Protein AF-A0A2V9CCP1-F1 (afdb_monomer)

Nearest PDB structures (foldseek):
  1hlv-assembly1_A  TM=4.688E-01  e=8.909E+00  Homo sapiens

Structure (mmCIF, N/CA/C/O backbone):
data_AF-A0A2V9CCP1-F1
#
_entry.id   AF-A0A2V9CCP1-F1
#
loop_
_atom_site.group_PDB
_atom_site.id
_atom_site.type_symbol
_atom_site.label_atom_id
_atom_site.label_alt_id
_atom_site.label_comp_id
_atom_site.label_asym_id
_atom_site.label_entity_id
_atom_site.label_seq_id
_atom_site.pdbx_PDB_ins_code
_atom_site.Cartn_x
_atom_site.Cartn_y
_atom_site.Cartn_z
_atom_site.occupancy
_atom_site.B_iso_or_equiv
_atom_site.auth_seq_id
_atom_site.auth_comp_id
_atom_site.auth_asym_id
_atom_site.auth_atom_id
_atom_site.pdbx_PDB_model_num
ATOM 1 N N . MET A 1 1 ? -14.918 -1.434 5.070 1.00 57.84 1 MET A N 1
ATOM 2 C CA . MET A 1 1 ? -14.985 0.044 5.181 1.00 57.84 1 MET A CA 1
ATOM 3 C C . MET A 1 1 ? -15.675 0.581 6.435 1.00 57.84 1 MET A C 1
ATOM 5 O O . MET A 1 1 ? -15.021 1.307 7.173 1.00 57.84 1 MET A O 1
ATOM 9 N N . ARG A 1 2 ? -16.944 0.237 6.738 1.00 59.59 2 ARG A N 1
ATOM 10 C CA . ARG A 1 2 ? -17.697 0.786 7.903 1.00 59.59 2 ARG A CA 1
ATOM 11 C C . ARG A 1 2 ? -16.982 0.688 9.264 1.00 59.59 2 ARG A C 1
ATOM 13 O O . ARG A 1 2 ? -17.251 1.486 10.151 1.00 59.59 2 ARG A O 1
ATOM 20 N N . HIS A 1 3 ? -16.082 -0.276 9.443 1.00 65.44 3 HIS A N 1
ATOM 21 C CA . HIS A 1 3 ? -15.312 -0.490 10.676 1.00 65.44 3 HIS A CA 1
ATOM 22 C C . HIS A 1 3 ? -14.123 0.473 10.861 1.00 65.44 3 HIS A C 1
ATOM 24 O O . HIS A 1 3 ? -13.705 0.679 11.999 1.00 65.44 3 HIS A O 1
ATOM 30 N N . LEU A 1 4 ? -13.588 1.068 9.784 1.00 61.97 4 LEU A N 1
ATOM 31 C CA . LEU A 1 4 ? -12.514 2.073 9.861 1.00 61.97 4 LEU A CA 1
ATOM 32 C C . LEU A 1 4 ? -13.071 3.447 10.254 1.00 61.97 4 LEU A C 1
ATOM 34 O O . LEU A 1 4 ? -12.486 4.125 11.087 1.00 61.97 4 LEU A O 1
ATOM 38 N N . LEU A 1 5 ? -14.260 3.792 9.750 1.00 67.56 5 LEU A N 1
ATOM 39 C CA . LEU A 1 5 ? -14.960 5.049 10.054 1.00 67.56 5 LEU A CA 1
ATOM 40 C C . LEU A 1 5 ? -15.377 5.189 11.527 1.00 67.56 5 LEU A C 1
ATOM 42 O O . LEU A 1 5 ? -15.605 6.291 12.007 1.00 67.56 5 LEU A O 1
ATOM 46 N N . LYS A 1 6 ? -15.485 4.071 12.253 1.00 75.38 6 LYS A N 1
ATOM 47 C CA . LYS A 1 6 ? -15.935 4.034 13.653 1.00 75.38 6 LYS A CA 1
ATOM 48 C C . LYS A 1 6 ? -14.795 4.127 14.672 1.00 75.38 6 LYS A C 1
ATOM 50 O O . LYS A 1 6 ? -15.055 4.085 15.872 1.00 75.38 6 LYS A O 1
ATOM 55 N N . LYS A 1 7 ? -13.531 4.184 14.232 1.00 78.19 7 LYS A N 1
ATOM 56 C CA . LYS A 1 7 ? -12.365 4.179 15.128 1.00 78.19 7 LYS A CA 1
ATOM 57 C C . LYS A 1 7 ? -11.610 5.511 15.059 1.00 78.19 7 LYS A C 1
ATOM 59 O O . LYS A 1 7 ? -11.357 5.998 13.963 1.00 78.19 7 LYS A O 1
ATOM 64 N N . PRO A 1 8 ? -11.179 6.070 16.207 1.00 82.75 8 PRO A N 1
ATOM 65 C CA . PRO A 1 8 ? -10.318 7.248 16.224 1.00 82.75 8 PRO A CA 1
ATOM 66 C 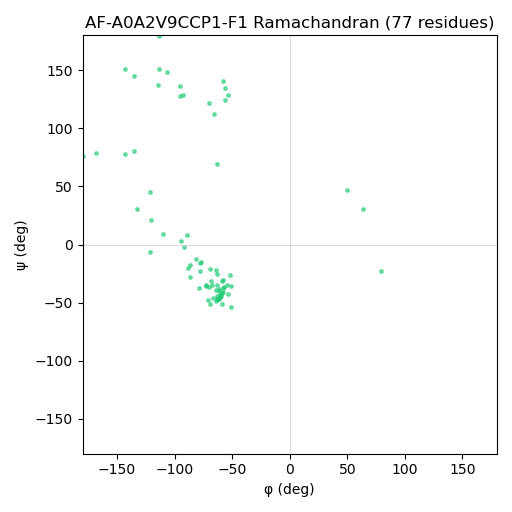C . PRO A 1 8 ? -9.022 7.008 15.450 1.00 82.75 8 PRO A C 1
ATOM 68 O O . PRO A 1 8 ? -8.402 5.950 15.601 1.00 82.75 8 PRO A O 1
ATOM 71 N N . ALA A 1 9 ? -8.563 8.020 14.708 1.00 82.06 9 ALA A N 1
ATOM 72 C CA . ALA A 1 9 ? -7.373 7.922 13.867 1.00 82.06 9 ALA A CA 1
ATOM 73 C C . ALA A 1 9 ? -6.133 7.433 14.635 1.00 82.06 9 ALA A C 1
ATOM 75 O O . ALA A 1 9 ? -5.450 6.514 14.191 1.00 82.06 9 ALA A O 1
ATOM 76 N N . LYS A 1 10 ? -5.918 7.945 15.856 1.00 84.75 10 LYS A N 1
ATOM 77 C CA . LYS A 1 10 ? -4.828 7.524 16.757 1.00 84.75 10 LYS A CA 1
ATOM 78 C C . LYS A 1 10 ? -4.848 6.023 17.083 1.00 84.75 10 LYS A C 1
ATOM 80 O O . LYS A 1 10 ? -3.793 5.407 17.193 1.00 84.75 10 LYS A O 1
ATOM 85 N N . LYS A 1 11 ? -6.034 5.414 17.233 1.00 85.38 11 LYS A N 1
ATOM 86 C CA . LYS A 1 11 ? -6.153 3.970 17.515 1.00 85.38 11 LYS A CA 1
ATOM 87 C C . LYS A 1 11 ? -5.811 3.126 16.289 1.00 85.38 11 LYS A C 1
ATOM 89 O O . LYS A 1 11 ? -5.257 2.044 16.444 1.00 85.38 11 LYS A O 1
ATOM 94 N N . ILE A 1 12 ? -6.148 3.602 15.092 1.00 83.94 12 ILE A N 1
ATOM 95 C CA . ILE A 1 12 ? -5.798 2.929 13.836 1.00 83.94 12 ILE A CA 1
ATOM 96 C C . ILE A 1 12 ? -4.290 3.062 13.593 1.00 83.94 12 ILE A C 1
ATOM 98 O O . ILE A 1 12 ? -3.637 2.048 13.377 1.00 83.94 12 ILE A O 1
ATOM 102 N N . ALA A 1 13 ? -3.741 4.271 13.742 1.00 87.44 13 ALA A N 1
ATOM 103 C CA . ALA A 1 13 ? -2.310 4.556 13.644 1.00 87.44 13 ALA A CA 1
ATOM 104 C C . ALA A 1 13 ? -1.483 3.626 14.533 1.00 87.44 13 ALA A C 1
ATOM 106 O O . ALA A 1 13 ? -0.641 2.891 14.034 1.00 87.44 13 ALA A O 1
ATOM 107 N N . LYS A 1 14 ? -1.819 3.553 15.828 1.00 89.62 14 LYS A N 1
ATOM 108 C CA . LYS A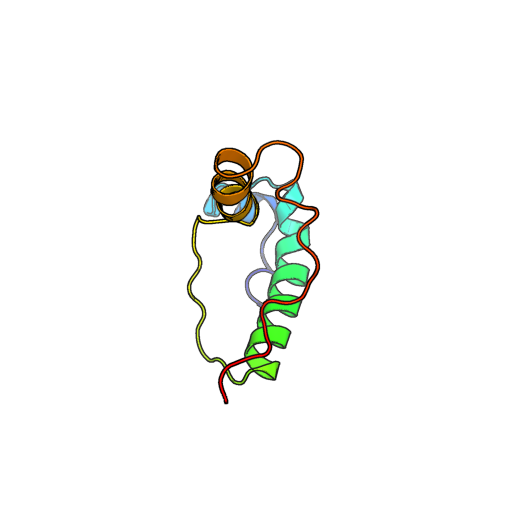 1 14 ? -1.135 2.667 16.779 1.00 89.62 14 LYS A CA 1
ATOM 109 C C . LYS A 1 14 ? -1.261 1.183 16.421 1.00 89.62 14 LYS A C 1
ATOM 111 O O . LYS A 1 14 ? -0.331 0.424 16.645 1.00 89.62 14 LYS A O 1
ATOM 116 N N . LYS A 1 15 ? -2.421 0.746 15.919 1.00 87.94 15 LYS A N 1
ATOM 117 C CA . LYS A 1 15 ? -2.661 -0.672 15.608 1.00 87.94 15 LYS A CA 1
ATOM 118 C C . LYS A 1 15 ? -1.845 -1.152 14.403 1.00 87.94 15 LYS A C 1
ATOM 120 O O . LYS A 1 15 ? -1.459 -2.314 14.377 1.00 87.94 15 LYS A O 1
ATOM 125 N N . TYR A 1 16 ? -1.668 -0.292 13.407 1.00 84.31 16 TYR A N 1
ATOM 126 C CA . TYR A 1 16 ? -1.058 -0.648 12.124 1.00 84.31 16 TYR A CA 1
ATOM 127 C C . TYR A 1 16 ? 0.329 -0.026 11.922 1.00 84.31 16 TYR A C 1
ATOM 129 O O . TYR A 1 16 ? 0.850 -0.103 10.818 1.00 84.31 16 TYR A O 1
ATOM 137 N N . ASP A 1 17 ? 0.891 0.590 12.966 1.00 89.31 17 ASP A N 1
ATOM 138 C CA . ASP A 1 17 ? 2.158 1.329 12.928 1.00 89.31 17 ASP A CA 1
ATOM 139 C C . ASP A 1 17 ? 2.228 2.340 11.769 1.00 89.31 17 ASP A C 1
ATOM 141 O O . ASP A 1 17 ? 3.163 2.395 10.976 1.00 89.31 17 ASP A O 1
ATOM 145 N N . LEU A 1 18 ? 1.153 3.118 11.627 1.00 87.25 18 LEU A N 1
ATOM 146 C CA . LEU A 1 18 ? 1.014 4.117 10.571 1.00 87.25 18 LEU A CA 1
ATOM 147 C C . LEU A 1 18 ? 1.169 5.523 11.135 1.00 87.25 18 LEU A C 1
ATOM 149 O O . LEU A 1 18 ? 0.700 5.823 12.235 1.00 87.25 18 LEU A O 1
ATOM 153 N N . ASP A 1 19 ? 1.710 6.420 10.313 1.00 90.00 19 ASP A N 1
ATOM 154 C CA . ASP A 1 19 ? 1.640 7.855 10.565 1.00 90.00 19 ASP A CA 1
ATOM 155 C C . ASP A 1 19 ? 0.171 8.291 10.708 1.00 90.00 19 ASP A C 1
ATOM 157 O O . ASP A 1 19 ? -0.666 8.073 9.823 1.00 90.00 19 ASP A O 1
ATOM 161 N N . VAL A 1 20 ? -0.143 8.926 11.839 1.00 87.94 20 VAL A N 1
ATOM 162 C CA . VAL A 1 20 ? -1.492 9.394 12.164 1.00 87.94 20 VAL A CA 1
ATOM 163 C C . VAL A 1 20 ? -2.037 10.367 11.118 1.00 87.94 20 VAL A C 1
ATOM 165 O O . VAL A 1 20 ? -3.243 10.363 10.866 1.00 87.94 20 VAL A O 1
ATOM 168 N N . GLN A 1 21 ? -1.163 11.140 10.465 1.00 89.56 21 GLN A N 1
ATOM 169 C CA . GLN A 1 21 ? -1.532 12.094 9.417 1.00 89.56 21 GLN A CA 1
ATOM 170 C C . GLN A 1 21 ? -2.013 11.404 8.136 1.00 89.56 21 GLN A C 1
ATOM 172 O O . GLN A 1 21 ? -2.738 11.999 7.344 1.00 89.56 21 GLN A O 1
ATOM 177 N N . ARG A 1 22 ? -1.664 10.127 7.933 1.00 87.69 22 ARG A N 1
ATOM 178 C CA . ARG A 1 22 ? -2.092 9.338 6.766 1.00 87.69 22 ARG A CA 1
ATOM 179 C C . ARG A 1 22 ? -3.437 8.651 6.965 1.00 87.69 22 ARG A C 1
ATOM 181 O O . ARG A 1 22 ? -4.076 8.262 5.991 1.00 87.69 22 ARG A O 1
ATOM 188 N N . ILE A 1 23 ? -3.895 8.514 8.209 1.00 86.88 23 ILE A N 1
ATOM 189 C CA . ILE A 1 23 ? -5.146 7.819 8.536 1.00 86.88 23 ILE A CA 1
ATOM 190 C C . ILE A 1 23 ? -6.375 8.430 7.840 1.00 86.88 23 ILE A C 1
ATOM 192 O O . ILE A 1 23 ? -7.192 7.650 7.343 1.00 86.88 23 ILE A O 1
ATOM 196 N N . PRO A 1 24 ? -6.528 9.768 7.735 1.00 85.69 24 PRO A N 1
ATOM 197 C CA . PRO A 1 24 ? -7.645 10.364 7.000 1.00 85.69 24 PRO A CA 1
ATOM 198 C C . PRO A 1 24 ? -7.702 9.938 5.524 1.00 85.69 24 PRO A C 1
ATOM 200 O O . PRO A 1 24 ? -8.790 9.789 4.971 1.00 85.69 24 PRO A O 1
ATOM 203 N N . LEU A 1 25 ? -6.547 9.676 4.901 1.00 87.25 25 LEU A N 1
ATOM 204 C CA . LEU A 1 25 ? -6.442 9.286 3.491 1.00 87.25 25 LEU A CA 1
ATOM 205 C C . LEU A 1 25 ? -6.800 7.815 3.244 1.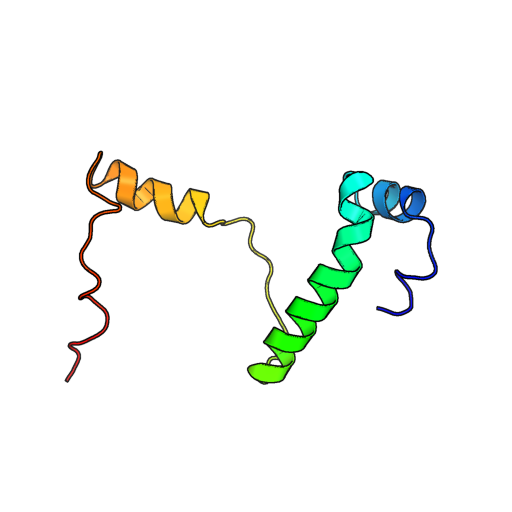00 87.25 25 LEU A C 1
ATOM 207 O O . LEU A 1 25 ? -7.051 7.422 2.107 1.00 87.25 25 LEU A O 1
ATOM 211 N N . LEU A 1 26 ? -6.845 6.979 4.286 1.00 86.62 26 LEU A N 1
ATOM 212 C CA . LEU A 1 26 ? -7.150 5.555 4.125 1.00 86.62 26 LEU A CA 1
ATOM 213 C C . LEU A 1 26 ? -8.554 5.326 3.569 1.00 86.62 26 LEU A C 1
ATOM 215 O O . LEU A 1 26 ? -8.766 4.379 2.817 1.00 86.62 26 LEU A O 1
ATOM 219 N N . ILE A 1 27 ? -9.517 6.175 3.936 1.00 84.25 27 ILE A N 1
ATOM 220 C CA . ILE A 1 27 ? -10.900 6.033 3.471 1.00 84.25 27 ILE A CA 1
ATOM 221 C C . ILE A 1 27 ? -10.979 6.344 1.979 1.00 84.25 27 ILE A C 1
ATOM 223 O O . ILE A 1 27 ? -11.497 5.523 1.226 1.00 84.25 27 ILE A O 1
ATOM 227 N N . SER A 1 28 ? -10.439 7.486 1.546 1.00 87.62 28 SER A N 1
ATOM 228 C CA . SER A 1 28 ? -10.439 7.872 0.132 1.00 87.62 28 SER A CA 1
ATOM 229 C C . SER A 1 28 ? -9.640 6.884 -0.716 1.00 87.62 28 SER A C 1
ATOM 231 O O . SER A 1 28 ? -10.140 6.420 -1.738 1.00 87.62 28 SER A O 1
ATOM 233 N N . GLY A 1 29 ? -8.457 6.472 -0.253 1.00 90.25 29 GLY A N 1
ATOM 234 C CA . GLY A 1 29 ? -7.652 5.453 -0.926 1.00 90.25 29 GLY A CA 1
ATOM 235 C C . GLY A 1 29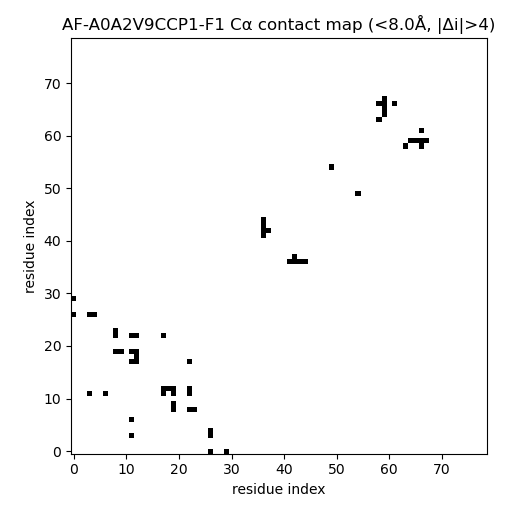 ? -8.390 4.121 -1.074 1.00 90.25 29 GLY A C 1
ATOM 236 O O . GLY A 1 29 ? -8.376 3.521 -2.145 1.00 90.25 29 GLY A O 1
ATOM 237 N N . ALA A 1 30 ? -9.107 3.682 -0.037 1.00 89.25 30 ALA A N 1
ATOM 238 C CA . ALA A 1 30 ? -9.890 2.454 -0.104 1.00 89.25 30 ALA A CA 1
ATOM 239 C C . ALA A 1 30 ? -11.094 2.566 -1.062 1.00 89.25 30 ALA A C 1
ATOM 241 O O . ALA A 1 30 ? -11.462 1.562 -1.666 1.00 89.25 30 ALA A O 1
ATOM 242 N N . VAL A 1 31 ? -11.705 3.751 -1.218 1.00 90.75 31 VAL A N 1
ATOM 243 C CA . VAL A 1 31 ? -12.800 3.969 -2.190 1.00 90.75 31 VAL A CA 1
ATOM 244 C C . VAL A 1 31 ? -12.270 3.845 -3.610 1.00 90.75 31 VAL A C 1
ATOM 246 O O . VAL A 1 31 ? -12.861 3.137 -4.419 1.00 90.75 31 VAL A O 1
ATOM 249 N N . ILE A 1 32 ? -11.130 4.475 -3.889 1.00 92.94 32 ILE A N 1
ATOM 250 C CA . ILE A 1 32 ? -10.481 4.403 -5.200 1.00 92.94 32 ILE A CA 1
ATOM 251 C C . ILE A 1 32 ? -10.100 2.956 -5.525 1.00 92.94 32 ILE A C 1
ATOM 253 O O . ILE A 1 32 ? -10.411 2.472 -6.608 1.00 92.94 32 ILE A O 1
ATOM 257 N N . LEU A 1 33 ? -9.483 2.240 -4.579 1.00 93.12 33 LEU A N 1
ATOM 258 C CA . LEU A 1 33 ? -9.132 0.831 -4.767 1.00 93.12 33 LEU A CA 1
ATOM 259 C C . LEU A 1 33 ? -10.364 -0.037 -5.037 1.00 93.12 33 LEU A C 1
ATOM 261 O O . LEU A 1 33 ? -10.329 -0.851 -5.951 1.00 93.12 33 LEU A O 1
ATOM 265 N N . ALA A 1 34 ? -11.455 0.154 -4.290 1.00 92.00 34 ALA A N 1
ATOM 266 C CA . ALA A 1 34 ? -12.694 -0.58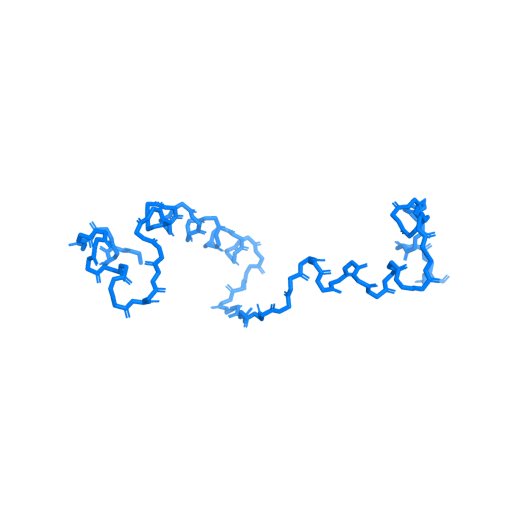6 -4.521 1.00 92.00 34 ALA A CA 1
ATOM 267 C C . ALA A 1 34 ? -13.264 -0.325 -5.924 1.00 92.00 34 ALA A C 1
ATOM 269 O O . ALA A 1 34 ? -13.638 -1.273 -6.604 1.00 92.00 34 ALA A O 1
ATOM 270 N N . ALA A 1 35 ? -13.269 0.933 -6.374 1.00 95.31 35 ALA A N 1
ATOM 271 C CA . ALA A 1 35 ? -13.736 1.294 -7.710 1.00 95.31 35 ALA A CA 1
ATOM 272 C C . ALA A 1 35 ? -12.868 0.682 -8.823 1.00 95.31 35 ALA A C 1
ATOM 274 O O . ALA A 1 35 ? -13.398 0.229 -9.831 1.00 95.31 35 ALA A O 1
ATOM 275 N N . ILE A 1 36 ? -11.544 0.631 -8.639 1.00 96.00 36 ILE A N 1
ATOM 276 C CA . ILE A 1 36 ? -10.632 -0.020 -9.592 1.00 96.00 36 ILE A CA 1
ATOM 277 C C . ILE A 1 36 ? -10.919 -1.522 -9.659 1.00 96.00 36 ILE A C 1
ATOM 279 O O . ILE A 1 36 ? -11.047 -2.067 -10.751 1.00 96.00 36 ILE A O 1
ATOM 283 N N . LEU A 1 37 ? -11.030 -2.192 -8.510 1.00 96.50 37 LEU A N 1
ATOM 284 C CA . LEU A 1 37 ? -11.300 -3.631 -8.473 1.00 96.50 37 LEU A CA 1
ATOM 285 C C . LEU A 1 37 ? -12.637 -3.971 -9.138 1.00 96.50 37 LEU A C 1
ATOM 287 O O . LEU A 1 37 ? -12.679 -4.877 -9.962 1.00 96.50 37 LEU A O 1
ATOM 291 N N . ASP A 1 38 ? -13.686 -3.205 -8.838 1.00 96.69 38 ASP A N 1
ATOM 292 C CA . ASP A 1 38 ? -15.014 -3.371 -9.433 1.00 96.69 38 ASP A CA 1
ATOM 293 C C . ASP A 1 38 ? -14.988 -3.158 -10.953 1.00 96.69 38 ASP A C 1
ATOM 295 O O . ASP A 1 38 ? -15.456 -4.005 -11.710 1.00 96.69 38 ASP A O 1
ATOM 299 N N . HIS A 1 39 ? -14.334 -2.086 -11.413 1.00 97.69 39 HIS A N 1
ATOM 300 C CA . HIS A 1 39 ? -14.219 -1.773 -12.837 1.00 97.69 39 HIS A CA 1
ATOM 301 C C . HIS A 1 39 ? -13.559 -2.896 -13.651 1.00 97.69 39 HIS A C 1
ATOM 303 O O . HIS A 1 39 ? -13.970 -3.161 -14.779 1.00 97.69 39 HIS A O 1
ATOM 309 N N . TYR A 1 40 ? -12.550 -3.564 -13.085 1.00 97.50 40 TYR A N 1
ATOM 310 C CA . TYR A 1 40 ? -11.842 -4.667 -13.741 1.00 97.50 40 TYR A CA 1
ATOM 311 C C . TYR A 1 40 ? -12.394 -6.059 -13.385 1.00 97.50 40 TYR A C 1
ATOM 313 O O . TYR A 1 40 ? -11.835 -7.058 -13.837 1.00 97.50 40 TYR A O 1
ATOM 321 N N . GLY A 1 41 ? -13.464 -6.154 -12.587 1.00 96.62 41 GLY A N 1
ATOM 322 C CA . GLY A 1 41 ? -14.043 -7.431 -12.156 1.00 96.62 41 GLY A CA 1
ATOM 323 C C . GLY A 1 41 ? -13.105 -8.282 -11.288 1.00 96.62 41 GLY A C 1
ATOM 324 O O . GLY A 1 41 ? -13.154 -9.509 -11.344 1.00 96.62 41 GLY A O 1
ATOM 325 N N . LEU A 1 42 ? -12.222 -7.644 -10.515 1.00 97.00 42 LEU A N 1
ATOM 326 C CA . LEU A 1 42 ? -11.222 -8.305 -9.677 1.00 97.00 42 LEU A CA 1
ATOM 327 C C . LEU A 1 42 ? -11.756 -8.519 -8.258 1.00 97.00 42 LEU A C 1
ATOM 329 O O . LEU A 1 42 ? -12.173 -7.580 -7.584 1.00 97.00 42 LEU A O 1
ATOM 333 N N . ASP A 1 43 ? -11.670 -9.749 -7.757 1.00 93.62 43 ASP A N 1
ATOM 334 C CA . ASP A 1 43 ? -12.060 -10.101 -6.387 1.00 93.62 43 ASP A CA 1
ATOM 335 C C . ASP A 1 43 ? -10.908 -9.928 -5.380 1.00 93.62 43 ASP A C 1
ATOM 337 O O . ASP A 1 43 ? -11.126 -9.837 -4.167 1.00 93.62 43 ASP A O 1
ATOM 341 N N . ARG A 1 44 ? -9.663 -9.897 -5.873 1.00 90.88 44 ARG A N 1
ATOM 342 C CA . ARG A 1 44 ? -8.440 -9.865 -5.065 1.00 90.88 44 ARG A CA 1
ATOM 343 C C . ARG A 1 44 ? -7.363 -8.998 -5.702 1.00 90.88 44 ARG A C 1
ATOM 345 O O . ARG A 1 44 ? -7.240 -8.908 -6.919 1.00 90.88 44 ARG A O 1
ATOM 352 N N . ALA A 1 45 ? -6.518 -8.431 -4.847 1.00 91.31 45 ALA A N 1
ATOM 353 C CA . ALA A 1 45 ? -5.278 -7.777 -5.239 1.00 91.31 45 ALA A CA 1
ATOM 354 C C . ALA A 1 45 ? -4.142 -8.193 -4.305 1.00 91.31 45 ALA A C 1
ATOM 356 O O . ALA A 1 45 ? -4.346 -8.382 -3.103 1.00 91.31 45 ALA A O 1
ATOM 357 N N . ALA A 1 46 ? -2.940 -8.306 -4.864 1.00 92.75 46 ALA A N 1
ATOM 358 C CA . ALA A 1 46 ? -1.715 -8.486 -4.101 1.00 92.75 46 ALA A CA 1
ATOM 359 C C . ALA A 1 46 ? -1.042 -7.126 -3.880 1.00 92.75 46 ALA A C 1
ATOM 361 O O . ALA A 1 46 ? -0.948 -6.313 -4.799 1.00 92.75 46 ALA A O 1
ATOM 362 N N . VAL A 1 47 ? -0.558 -6.886 -2.663 1.00 90.31 47 VAL A N 1
ATOM 363 C CA . VAL A 1 47 ? 0.257 -5.710 -2.341 1.00 90.31 47 VAL A CA 1
ATOM 364 C C . VAL A 1 47 ? 1.724 -6.111 -2.435 1.00 90.31 47 VAL A C 1
ATOM 366 O O . VAL A 1 47 ? 2.135 -7.094 -1.823 1.00 90.31 47 VAL A O 1
ATOM 369 N N . THR A 1 48 ? 2.509 -5.347 -3.190 1.00 91.94 48 THR A N 1
ATOM 370 C CA . THR A 1 48 ? 3.962 -5.522 -3.299 1.00 91.94 48 THR A CA 1
ATOM 371 C C . THR A 1 48 ? 4.693 -4.325 -2.697 1.00 91.94 48 THR A C 1
ATOM 373 O O . THR A 1 48 ? 4.177 -3.208 -2.695 1.00 91.94 48 THR A O 1
ATOM 376 N N . ALA A 1 49 ? 5.900 -4.567 -2.183 1.00 87.75 49 ALA A N 1
ATOM 377 C CA . ALA A 1 49 ? 6.812 -3.517 -1.740 1.00 87.75 49 ALA A CA 1
ATOM 378 C C .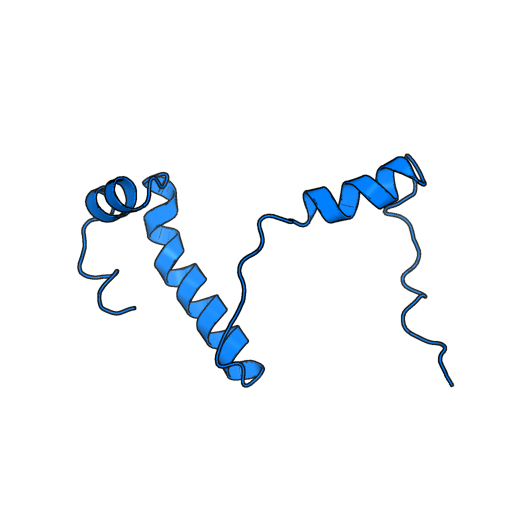 ALA A 1 49 ? 7.516 -2.815 -2.916 1.00 87.75 49 ALA A C 1
ATOM 380 O O . ALA A 1 49 ? 8.083 -1.743 -2.732 1.00 87.75 49 ALA A O 1
ATOM 381 N N . SER A 1 50 ? 7.484 -3.402 -4.118 1.00 87.88 50 SER A N 1
ATOM 382 C CA . SER A 1 50 ? 8.045 -2.789 -5.321 1.00 87.88 50 SER A CA 1
ATOM 383 C C . SER A 1 50 ? 7.195 -1.600 -5.755 1.00 87.88 50 SER A C 1
ATOM 385 O O . SER A 1 50 ? 6.005 -1.737 -6.034 1.00 87.88 50 SER A O 1
ATOM 387 N N . THR A 1 51 ? 7.812 -0.429 -5.840 1.00 87.69 51 THR A N 1
ATOM 388 C CA . THR A 1 51 ? 7.162 0.820 -6.225 1.00 87.69 51 THR A CA 1
ATOM 389 C C . THR A 1 51 ? 7.691 1.320 -7.567 1.00 87.69 51 THR A C 1
ATOM 391 O O . THR A 1 51 ? 8.585 0.745 -8.192 1.00 87.69 51 THR A O 1
ATOM 394 N N . VAL A 1 52 ? 7.142 2.452 -8.007 1.00 87.19 52 VAL A N 1
ATOM 395 C CA . VAL A 1 52 ? 7.614 3.177 -9.191 1.00 87.19 52 VAL A CA 1
ATOM 396 C C . VAL A 1 52 ? 9.112 3.487 -9.093 1.00 87.19 52 VAL A C 1
ATOM 398 O O . VAL A 1 52 ? 9.809 3.420 -10.101 1.00 87.19 52 VAL A O 1
ATOM 401 N N . ARG A 1 53 ? 9.631 3.761 -7.886 1.00 87.94 53 ARG A N 1
ATOM 402 C CA . ARG A 1 53 ? 11.056 4.041 -7.670 1.00 87.94 53 ARG A CA 1
ATOM 403 C C . ARG A 1 53 ? 11.923 2.872 -8.128 1.00 87.94 53 ARG A C 1
ATOM 405 O O . ARG A 1 53 ? 12.847 3.081 -8.906 1.00 87.94 53 ARG A O 1
ATOM 412 N N . GLU A 1 54 ? 11.623 1.659 -7.674 1.00 86.75 54 GLU A N 1
ATOM 413 C CA . GLU A 1 54 ? 12.373 0.456 -8.042 1.00 86.75 54 GLU A CA 1
ATOM 414 C C . GLU A 1 54 ? 12.292 0.212 -9.554 1.00 86.75 54 GLU A C 1
ATOM 416 O O . GLU A 1 54 ? 13.309 -0.076 -10.185 1.00 86.75 54 GLU A O 1
ATOM 421 N N . GLY A 1 55 ? 11.117 0.440 -10.151 1.00 85.25 55 GLY A N 1
ATOM 422 C CA . GLY A 1 55 ? 10.922 0.362 -11.601 1.00 85.25 55 GLY A CA 1
ATOM 423 C C . GLY A 1 55 ? 11.734 1.387 -12.405 1.00 85.25 55 GLY A C 1
ATOM 424 O O . GLY A 1 55 ? 12.052 1.135 -13.564 1.00 85.25 55 GLY A O 1
ATOM 425 N N . MET A 1 56 ? 12.108 2.522 -11.807 1.00 87.06 56 MET A N 1
ATOM 426 C CA . MET A 1 56 ? 12.922 3.562 -12.453 1.00 87.06 56 MET A CA 1
ATOM 427 C C . MET A 1 56 ? 14.430 3.319 -12.324 1.00 87.06 56 MET A C 1
ATOM 429 O O . MET A 1 56 ? 15.186 3.751 -13.194 1.00 87.06 56 MET A O 1
ATOM 433 N N . ILE A 1 57 ? 14.884 2.629 -11.272 1.00 88.31 57 ILE A N 1
ATOM 434 C CA . ILE A 1 57 ? 16.318 2.416 -11.015 1.00 88.31 57 ILE A CA 1
ATOM 435 C C . ILE A 1 57 ? 16.965 1.601 -12.137 1.00 88.31 57 ILE A C 1
ATOM 437 O O . ILE A 1 57 ? 18.014 1.989 -12.644 1.00 88.31 57 ILE A O 1
ATOM 441 N N . GLN A 1 58 ? 16.349 0.496 -12.561 1.00 84.50 58 GLN A N 1
ATOM 442 C CA . GLN A 1 58 ? 16.940 -0.371 -13.582 1.00 84.50 58 GLN A CA 1
ATOM 443 C C . GLN A 1 58 ? 17.119 0.349 -14.940 1.00 84.50 58 GLN A C 1
ATOM 445 O O . GLN A 1 58 ? 18.226 0.305 -15.482 1.00 84.50 58 GLN A O 1
ATOM 450 N N . PRO A 1 59 ? 16.117 1.079 -15.477 1.00 84.94 59 PRO A N 1
ATOM 451 C CA . PRO A 1 59 ? 16.307 1.936 -16.648 1.00 84.94 59 PRO A CA 1
ATOM 452 C C . PRO A 1 59 ? 17.353 3.033 -16.443 1.00 84.94 59 PRO A C 1
ATOM 454 O O . PRO A 1 59 ? 18.153 3.275 -17.345 1.00 84.94 59 PRO A O 1
ATOM 457 N N . TYR A 1 60 ? 17.367 3.681 -15.273 1.00 86.38 60 TYR A N 1
ATOM 458 C CA . TYR A 1 60 ? 18.341 4.726 -14.956 1.00 86.38 60 TYR A CA 1
ATOM 459 C C . TYR A 1 60 ? 19.779 4.205 -14.996 1.00 86.38 60 TYR A C 1
ATOM 461 O O . TYR A 1 60 ? 20.636 4.847 -15.596 1.00 86.38 60 TYR A O 1
ATOM 469 N N . LEU A 1 61 ? 20.037 3.035 -14.405 1.00 87.12 61 LEU A N 1
ATOM 470 C CA . LEU A 1 61 ? 21.358 2.405 -14.415 1.00 87.12 61 LEU A CA 1
ATOM 471 C C . LEU A 1 61 ? 21.770 1.949 -15.819 1.00 87.12 61 LEU A C 1
ATOM 473 O O . LEU A 1 61 ? 22.943 2.034 -16.167 1.00 87.12 61 LEU A O 1
ATOM 477 N N . ALA A 1 62 ? 20.816 1.493 -16.633 1.00 85.69 62 ALA A N 1
ATOM 478 C CA . ALA A 1 62 ? 21.085 1.074 -18.004 1.00 85.69 62 ALA A CA 1
ATOM 479 C C . ALA A 1 62 ? 21.368 2.258 -18.948 1.00 85.69 62 ALA A C 1
ATOM 481 O O . ALA A 1 62 ? 22.169 2.119 -19.870 1.00 85.69 62 ALA A O 1
ATOM 482 N N . GLN A 1 63 ? 20.696 3.403 -18.758 1.00 83.94 63 GLN A N 1
ATOM 483 C CA . GLN A 1 63 ? 20.835 4.602 -19.599 1.00 83.94 63 GLN A CA 1
ATOM 484 C C . GLN A 1 63 ? 20.756 5.895 -18.763 1.00 83.94 63 GLN A C 1
ATOM 486 O O . GLN A 1 63 ? 19.722 6.582 -18.750 1.00 83.94 63 GLN A O 1
ATOM 491 N N . PRO A 1 64 ? 21.845 6.268 -18.068 1.00 78.25 64 PRO A N 1
ATOM 492 C CA . PRO A 1 64 ?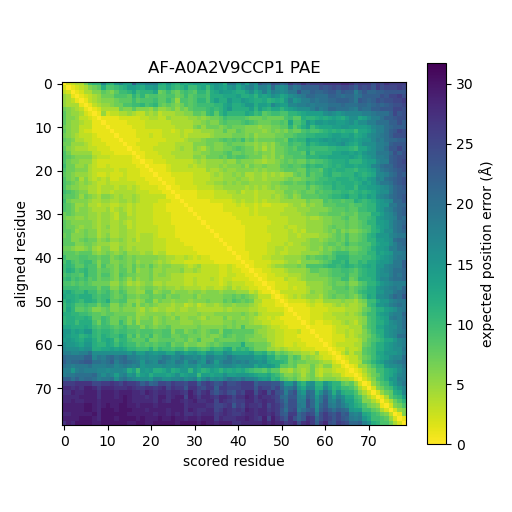 21.870 7.474 -17.250 1.00 78.25 64 PRO A CA 1
ATOM 493 C C . PRO A 1 64 ? 21.509 8.726 -18.065 1.00 78.25 64 PRO A C 1
ATOM 495 O O . PRO A 1 64 ? 21.976 8.925 -19.183 1.00 78.25 64 PRO A O 1
ATOM 498 N N . GLY A 1 65 ? 20.642 9.580 -17.516 1.00 78.00 65 GLY A N 1
ATOM 499 C CA . GLY A 1 65 ? 20.269 10.873 -18.110 1.00 78.00 65 GLY A CA 1
ATOM 500 C C . GLY A 1 65 ? 19.241 10.840 -19.252 1.00 78.00 65 GLY A C 1
ATOM 501 O O . GLY A 1 65 ? 18.544 11.836 -19.452 1.00 78.00 65 GLY A O 1
ATOM 502 N N . THR A 1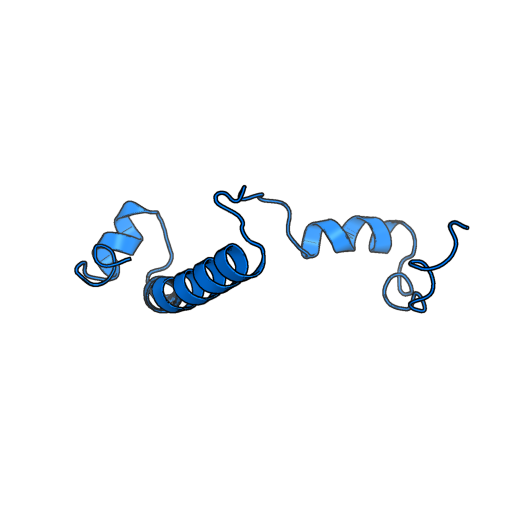 66 ? 19.075 9.716 -19.955 1.00 81.00 66 THR A N 1
ATOM 503 C CA . THR A 1 66 ? 18.146 9.598 -21.101 1.00 81.00 66 THR A CA 1
ATOM 504 C C . THR A 1 66 ? 17.079 8.517 -20.942 1.00 81.00 66 THR A C 1
ATOM 506 O O . THR A 1 66 ? 16.148 8.485 -21.745 1.00 81.00 66 THR A O 1
ATOM 509 N N . TRP A 1 67 ? 17.136 7.690 -19.891 1.00 75.62 67 TRP A N 1
ATOM 510 C CA . TRP A 1 67 ? 16.181 6.599 -19.644 1.00 75.62 67 TRP A CA 1
ATOM 511 C C . TRP A 1 67 ? 14.701 7.027 -19.696 1.00 75.62 67 TRP A C 1
ATOM 513 O O . TRP A 1 67 ? 13.855 6.284 -20.193 1.00 75.62 67 TRP A O 1
ATOM 523 N N . TRP A 1 68 ? 14.386 8.239 -19.230 1.00 75.94 68 TRP A N 1
ATOM 524 C CA . TRP A 1 68 ? 13.030 8.796 -19.195 1.00 75.94 68 TRP A CA 1
ATOM 525 C C . TRP A 1 68 ? 12.577 9.393 -20.535 1.00 75.94 68 TRP A C 1
ATOM 527 O O . TRP A 1 68 ? 11.398 9.683 -20.712 1.00 75.94 68 TRP A O 1
ATOM 537 N N . ARG A 1 69 ? 13.497 9.582 -21.492 1.00 73.94 69 ARG A N 1
ATOM 538 C CA . ARG A 1 69 ? 13.225 10.167 -22.818 1.00 73.94 69 ARG A CA 1
ATOM 539 C C . ARG A 1 69 ? 12.827 9.132 -23.868 1.00 73.94 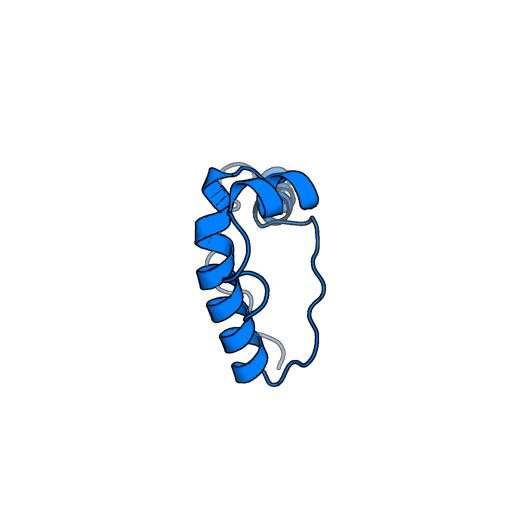69 ARG A C 1
ATOM 541 O O . ARG A 1 69 ? 12.751 9.465 -25.051 1.00 73.94 69 ARG A O 1
ATOM 548 N N . ASN A 1 70 ? 12.597 7.880 -23.476 1.00 60.97 70 ASN A N 1
ATOM 549 C CA . ASN A 1 70 ? 12.275 6.835 -24.436 1.00 60.97 70 ASN A CA 1
ATOM 550 C C . ASN A 1 70 ? 10.912 7.129 -25.086 1.00 60.97 70 ASN A C 1
ATOM 552 O O . ASN A 1 70 ? 9.881 7.106 -24.415 1.00 60.97 70 ASN A O 1
ATOM 556 N N . LYS A 1 71 ? 10.919 7.446 -26.389 1.00 59.56 71 LYS A N 1
ATOM 557 C CA . LYS A 1 71 ? 9.706 7.694 -27.181 1.00 59.56 71 LYS A CA 1
ATOM 558 C C . LYS A 1 71 ? 8.770 6.497 -27.013 1.00 59.56 71 LYS A C 1
ATOM 560 O O . LYS A 1 71 ? 9.199 5.356 -27.183 1.00 59.56 71 LYS A O 1
ATOM 565 N N . ALA A 1 72 ? 7.515 6.763 -26.669 1.00 54.41 72 ALA A N 1
ATOM 566 C CA . ALA A 1 72 ? 6.463 5.785 -26.412 1.00 54.41 72 ALA A CA 1
ATOM 567 C C . ALA A 1 72 ? 6.112 4.940 -27.659 1.00 54.41 72 ALA A C 1
ATOM 569 O O . ALA A 1 72 ? 5.042 5.095 -28.228 1.00 54.41 72 ALA A O 1
ATOM 570 N N . ASN A 1 73 ? 7.014 4.056 -28.098 1.00 49.12 73 ASN A N 1
ATOM 571 C CA . ASN A 1 73 ? 6.866 3.272 -29.330 1.00 49.12 73 ASN A CA 1
ATOM 572 C C . ASN A 1 73 ? 7.179 1.775 -29.151 1.00 49.12 73 ASN A C 1
ATOM 574 O O . ASN A 1 73 ? 7.650 1.121 -30.075 1.00 49.12 73 ASN A O 1
ATOM 578 N N . ARG A 1 74 ? 6.942 1.201 -27.961 1.00 53.22 74 ARG A N 1
ATOM 579 C CA . ARG A 1 74 ? 7.190 -0.237 -27.703 1.00 53.22 74 ARG A CA 1
ATOM 580 C C . ARG A 1 74 ? 5.973 -1.058 -27.264 1.00 53.22 74 ARG A C 1
ATOM 582 O O . ARG A 1 74 ? 6.145 -2.150 -26.739 1.00 53.22 74 ARG A O 1
ATOM 589 N N . PHE A 1 75 ? 4.757 -0.590 -27.549 1.00 51.28 75 PHE A N 1
ATOM 590 C CA . PHE A 1 75 ? 3.527 -1.383 -27.381 1.00 51.28 75 PHE A CA 1
ATOM 591 C C . PHE A 1 75 ? 2.746 -1.534 -28.696 1.00 51.28 75 PHE A C 1
ATOM 593 O O . PHE A 1 75 ? 1.534 -1.364 -28.733 1.00 51.28 75 PHE A O 1
ATOM 600 N N . GLY A 1 76 ? 3.444 -1.847 -29.791 1.00 48.66 76 GLY A N 1
ATOM 601 C CA . GLY A 1 76 ? 2.813 -2.096 -31.088 1.00 48.66 76 GLY A CA 1
ATOM 602 C C . GLY A 1 76 ? 3.776 -2.714 -32.096 1.00 48.66 76 GLY A C 1
ATOM 603 O O . GLY A 1 76 ? 4.344 -2.005 -32.916 1.00 48.66 76 GLY A O 1
ATOM 604 N N . SER A 1 77 ? 4.023 -4.019 -31.987 1.00 46.03 77 SER A N 1
ATOM 605 C CA . SER A 1 77 ? 4.473 -4.887 -33.097 1.00 46.03 77 SER A CA 1
ATOM 606 C C . SER A 1 77 ? 4.638 -6.323 -32.595 1.00 46.03 77 SER A C 1
ATOM 608 O O . SER A 1 77 ? 5.734 -6.817 -32.341 1.00 46.03 77 SER A O 1
ATOM 610 N N . ARG A 1 78 ? 3.502 -6.998 -32.425 1.00 46.16 78 ARG A N 1
ATOM 611 C CA . ARG A 1 78 ? 3.404 -8.453 -32.557 1.00 46.16 78 ARG A CA 1
ATOM 612 C C . ARG A 1 78 ? 2.148 -8.756 -33.369 1.00 46.16 78 ARG A C 1
ATOM 614 O O . ARG A 1 78 ? 1.104 -9.052 -32.802 1.00 46.16 78 ARG A O 1
ATOM 621 N N . THR A 1 79 ? 2.291 -8.614 -34.679 1.00 49.47 79 THR A N 1
ATOM 622 C CA . THR A 1 79 ? 1.565 -9.342 -35.727 1.00 49.47 79 THR A CA 1
ATOM 623 C C . THR A 1 79 ? 2.572 -9.588 -36.827 1.00 49.47 79 THR A C 1
ATOM 625 O O . THR A 1 79 ? 3.190 -8.576 -37.234 1.00 49.47 79 THR A O 1
#

Foldseek 3Di:
DVVLVPDQLVVVCVVVVHDSVCSVVVVVVVVVVVVVCVVVVHPDDDDDPDDVVNVVVVLCVVPPPCSVVPPPDPPDDDD

Solvent-accessible surface area (backbone atoms only — not comparable to full-atom values): 5204 Å² total; per-residue (Å²): 113,81,72,61,78,74,49,59,49,67,60,52,16,68,72,68,79,42,64,53,86,52,46,75,50,52,59,59,53,50,51,54,50,51,53,53,29,59,75,70,73,46,94,76,82,85,89,70,91,77,48,71,66,63,68,44,47,60,46,37,73,76,32,71,98,50,48,89,67,63,73,96,73,84,89,81,86,89,127

Mean predicted aligned error: 10.07 Å

Sequence (79 aa):
MRHLLKKPAKKIAKKYDLDVQRIPLLISGAVILAAILDHYGLDRAAVTASTVREGMIQPYLAQPGTWWRNKANRFGSRT

Secondary structure (DSSP, 8-state):
-TTTTTS-HHHHHHHHT--GGGTTHHHHHHHHHHHHHHHTT-S-----S--HHHHHHHHHHHSTTTGGG--S--S----

Radius of gyration: 19.01 Å; Cα contacts (8 Å, |Δi|>4): 31; chains: 1; bounding box: 40×22×53 Å

pLDDT: mean 81.48, std 13.88, range [46.03, 97.69]